Protein AF-A0A7U4DP20-F1 (afdb_monomer)

Radius of gyration: 26.47 Å; Cα contacts (8 Å, |Δi|>4): 121; chains: 1; bounding box: 99×43×47 Å

Secondary structure (DSSP, 8-state):
-----------------SPPPSSSS---------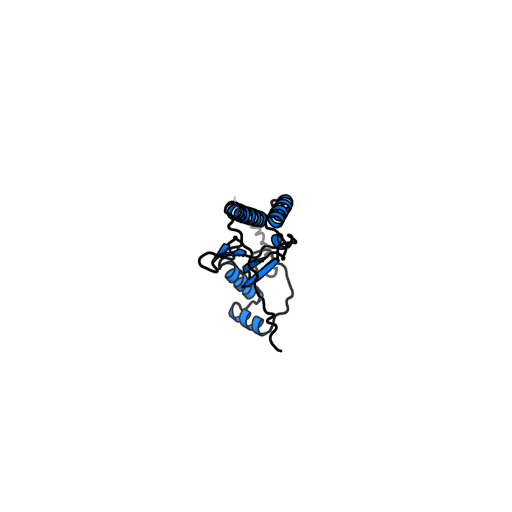-HHHHHHHHHH-SSHHHHHHHHHHHHHHTT---S-EEEE-SSS-EEEEE---TGGGGSTT-EEEEEETTEEEEE--TT--HHHHHHHHHHHHHH--GGGHHHHHHHHHHHHHHHHHHHTT----------------

Nearest PDB structures (foldseek):
  8r7e-assembly2_E  TM=2.900E-01  e=3.090E-02  Homo sapiens
  2o8c-assembly1_A  TM=2.582E-01  e=5.062E-02  Homo sapiens
  1nne-assembly1_A  TM=2.504E-01  e=1.634E-01  Thermus aquaticus
  6i5f-assembly1_A  TM=2.353E-01  e=3.029E-01  Escherichia coli
  8om5-assembly1_B  TM=2.594E-01  e=3.877E-01  Homo sapiens

Solvent-accessible surface area (backbone atoms only — not comparable to full-atom values): 11098 Å² total; per-residue (Å²): 132,90,83,89,86,81,86,83,85,81,79,74,78,79,73,82,88,60,82,77,70,94,56,98,60,96,82,81,93,80,90,82,89,72,60,68,72,55,57,55,54,27,46,76,72,24,85,50,56,68,60,15,49,50,52,53,47,48,53,54,51,68,60,66,60,50,56,54,80,41,71,47,73,77,51,100,89,43,61,45,52,32,29,25,83,58,74,71,57,68,71,35,90,65,45,43,77,46,75,80,46,95,66,34,23,39,71,42,61,56,89,91,65,53,71,64,61,53,50,50,48,49,52,62,47,60,75,68,56,58,84,90,45,54,69,62,52,50,47,52,54,48,51,49,52,50,52,51,58,30,53,80,65,72,64,71,81,87,78,90,80,91,82,79,88,82,75,75,87,127

Organism: Desulfobulbus propionicus (strain ATCC 33891 / DSM 2032 / VKM B-1956 / 1pr3) (NCBI:txid577650)

Structure (mmCIF, N/CA/C/O backbone):
data_AF-A0A7U4DP20-F1
#
_entry.id   AF-A0A7U4DP20-F1
#
loop_
_atom_site.group_PDB
_atom_site.id
_atom_site.type_symbol
_atom_site.label_atom_id
_atom_site.label_alt_id
_atom_site.label_comp_id
_atom_site.label_asym_id
_atom_site.label_entity_id
_atom_site.label_seq_id
_atom_site.pdbx_PDB_ins_code
_atom_site.Cartn_x
_atom_site.Cartn_y
_atom_site.Cartn_z
_atom_site.occupancy
_atom_site.B_iso_or_equiv
_atom_site.auth_seq_id
_atom_site.auth_comp_id
_atom_site.auth_asym_id
_atom_site.auth_atom_id
_atom_site.pdbx_PDB_model_num
ATOM 1 N N . MET A 1 1 ? 78.809 26.469 -20.400 1.00 37.56 1 MET A N 1
ATOM 2 C CA . MET A 1 1 ? 77.749 26.922 -21.328 1.00 37.56 1 MET A CA 1
ATOM 3 C C . MET A 1 1 ? 76.537 26.024 -21.130 1.00 37.56 1 MET A C 1
ATOM 5 O O . MET A 1 1 ? 76.709 24.814 -21.117 1.00 37.56 1 MET A O 1
ATOM 9 N N . LYS A 1 2 ? 75.366 26.627 -20.885 1.00 39.09 2 LYS A N 1
ATOM 10 C CA . LYS A 1 2 ? 74.040 25.985 -20.793 1.00 39.09 2 LYS A CA 1
ATOM 11 C C . LYS A 1 2 ? 73.764 25.102 -22.013 1.00 39.09 2 LYS A C 1
ATOM 13 O O . LYS A 1 2 ? 74.156 25.534 -23.090 1.00 39.09 2 LYS A O 1
ATOM 18 N N . ILE A 1 3 ? 73.003 24.011 -21.855 1.00 37.03 3 ILE A N 1
ATOM 19 C CA . ILE A 1 3 ? 71.594 23.959 -22.304 1.00 37.03 3 ILE A CA 1
ATOM 20 C C . ILE A 1 3 ? 70.810 22.924 -21.480 1.00 37.03 3 ILE A C 1
ATOM 22 O O . ILE A 1 3 ? 71.208 21.767 -21.373 1.00 37.03 3 ILE A O 1
ATOM 26 N N . ASP A 1 4 ? 69.687 23.374 -20.927 1.00 41.41 4 ASP A N 1
ATOM 27 C CA . ASP A 1 4 ? 68.615 22.585 -20.326 1.00 41.41 4 ASP A CA 1
ATOM 28 C C . ASP A 1 4 ? 67.896 21.694 -21.354 1.00 41.41 4 ASP A C 1
ATOM 30 O O . ASP A 1 4 ? 67.741 22.087 -22.514 1.00 41.41 4 ASP A O 1
ATOM 34 N N . LYS A 1 5 ? 67.302 20.577 -20.903 1.00 38.69 5 LYS A N 1
ATOM 35 C CA . LYS A 1 5 ? 65.950 20.205 -21.355 1.00 38.69 5 LYS A CA 1
ATOM 36 C C . LYS A 1 5 ? 65.213 19.311 -20.356 1.00 38.69 5 LYS A C 1
ATOM 38 O O . LYS A 1 5 ? 65.654 18.230 -19.981 1.00 38.69 5 LYS A O 1
ATOM 43 N N . ILE A 1 6 ? 64.070 19.846 -19.951 1.00 39.47 6 ILE A N 1
ATOM 44 C CA . ILE A 1 6 ? 63.080 19.364 -18.994 1.00 39.47 6 ILE A CA 1
ATOM 45 C C . ILE A 1 6 ? 62.150 18.323 -19.642 1.00 39.47 6 ILE A C 1
ATOM 47 O O . ILE A 1 6 ? 61.779 18.466 -20.802 1.00 39.47 6 ILE A O 1
ATOM 51 N N . SER A 1 7 ? 61.786 17.324 -18.828 1.00 40.31 7 SER A N 1
ATOM 52 C CA . SER A 1 7 ? 60.512 16.585 -18.704 1.00 40.31 7 SER A CA 1
ATOM 53 C C . SER A 1 7 ? 59.556 16.479 -19.901 1.00 40.31 7 SER A C 1
ATOM 55 O O . SER A 1 7 ? 59.062 17.482 -20.401 1.00 40.31 7 SER A O 1
ATOM 57 N N . MET A 1 8 ? 59.134 15.242 -20.190 1.00 31.58 8 MET A N 1
ATOM 58 C CA . MET A 1 8 ? 57.724 14.887 -20.418 1.00 31.58 8 MET A CA 1
ATOM 59 C C . MET A 1 8 ? 57.574 13.357 -20.352 1.00 31.58 8 MET A C 1
ATOM 61 O O . MET A 1 8 ? 57.773 12.661 -21.343 1.00 31.58 8 MET A O 1
ATOM 65 N N . SER A 1 9 ? 57.209 12.811 -19.189 1.00 34.28 9 SER A N 1
ATOM 66 C CA . SER A 1 9 ? 56.557 11.498 -19.120 1.00 34.28 9 SER A CA 1
ATOM 67 C C . SER A 1 9 ? 55.053 11.728 -19.006 1.00 34.28 9 SER A C 1
ATOM 69 O O . SER A 1 9 ? 54.481 11.935 -17.936 1.00 34.28 9 SER A O 1
ATOM 71 N N . THR A 1 10 ? 54.396 11.757 -20.160 1.00 37.47 10 THR A N 1
ATOM 72 C CA . THR A 1 10 ? 52.942 11.768 -20.269 1.00 37.47 10 THR A CA 1
ATOM 73 C C . THR A 1 10 ? 52.401 10.437 -19.749 1.00 37.47 10 THR A C 1
ATOM 75 O O . THR A 1 10 ? 52.394 9.420 -20.437 1.00 37.47 10 THR A O 1
ATOM 78 N N . SER A 1 11 ? 51.953 10.433 -18.493 1.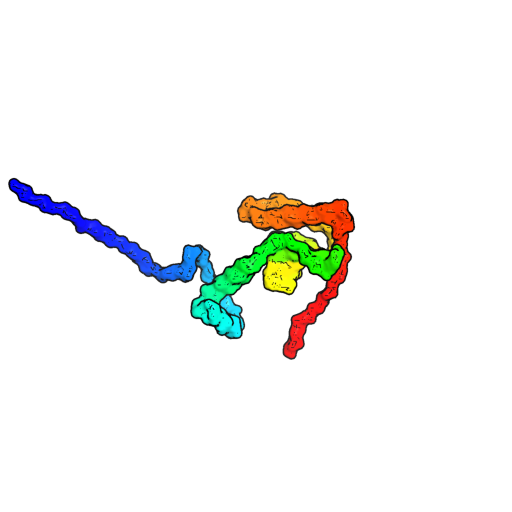00 40.25 11 SER A N 1
ATOM 79 C CA . SER A 1 11 ? 51.174 9.330 -17.932 1.00 40.25 11 SER A CA 1
ATOM 80 C C . SER A 1 11 ? 49.841 9.252 -18.677 1.00 40.25 11 SER A C 1
ATOM 82 O O . SER A 1 11 ? 48.921 10.041 -18.447 1.00 40.25 11 SER A O 1
ATOM 84 N N . ALA A 1 12 ? 49.761 8.332 -19.637 1.00 44.44 12 ALA A N 1
ATOM 85 C CA . ALA A 1 12 ? 48.537 8.021 -20.351 1.00 44.44 12 ALA A CA 1
ATOM 86 C C . ALA A 1 12 ? 47.491 7.498 -19.352 1.00 44.44 12 ALA A C 1
ATOM 88 O O . ALA A 1 12 ? 47.614 6.396 -18.811 1.00 44.44 12 ALA A O 1
ATOM 89 N N . LYS A 1 13 ? 46.449 8.302 -19.103 1.00 48.97 13 LYS A N 1
ATOM 90 C CA . LYS A 1 13 ? 45.231 7.880 -18.401 1.00 48.97 13 LYS A CA 1
ATOM 91 C C . LYS A 1 13 ? 44.673 6.641 -19.103 1.00 48.97 13 LYS A C 1
ATOM 93 O O . LYS A 1 13 ? 44.172 6.736 -20.220 1.00 48.97 13 LYS A O 1
ATOM 98 N N . ARG A 1 14 ? 44.739 5.489 -18.434 1.00 45.50 14 ARG A N 1
ATOM 99 C CA . ARG A 1 14 ? 44.020 4.276 -18.838 1.00 45.50 14 ARG A CA 1
ATOM 100 C C . ARG A 1 14 ? 42.527 4.600 -18.827 1.00 45.50 14 ARG A C 1
ATOM 102 O O . ARG A 1 14 ? 41.952 4.843 -17.770 1.00 45.50 14 ARG A O 1
ATOM 109 N N . SER A 1 15 ? 41.915 4.668 -20.001 1.00 51.66 15 SER A N 1
ATOM 110 C CA . SER A 1 15 ? 40.467 4.734 -20.130 1.00 51.66 15 SER A CA 1
ATOM 111 C C . SER A 1 15 ? 39.887 3.383 -19.707 1.00 51.66 15 SER A C 1
ATOM 113 O O . SER A 1 15 ? 40.287 2.333 -20.205 1.00 51.66 15 SER A O 1
ATOM 115 N N . ASN A 1 16 ? 38.957 3.408 -18.753 1.00 49.84 16 ASN A N 1
ATOM 116 C CA . ASN A 1 16 ? 38.157 2.251 -18.367 1.00 49.84 16 ASN A CA 1
ATOM 117 C C . ASN A 1 16 ? 37.351 1.771 -19.587 1.00 49.84 16 ASN A C 1
ATOM 119 O O . ASN A 1 16 ? 36.278 2.296 -19.879 1.00 49.84 16 ASN A O 1
ATOM 123 N N . LEU A 1 17 ? 37.881 0.782 -20.309 1.00 53.12 17 LEU A N 1
ATOM 124 C CA . LEU A 1 17 ? 37.256 0.097 -21.446 1.00 53.12 17 LEU A CA 1
ATOM 125 C C . LEU A 1 17 ? 36.217 -0.934 -20.970 1.00 53.12 17 LEU A C 1
ATOM 127 O O . LEU A 1 17 ? 36.239 -2.099 -21.352 1.00 53.12 17 LEU A O 1
ATOM 131 N N . GLY A 1 18 ? 35.307 -0.506 -20.098 1.00 73.62 18 GLY A N 1
ATOM 132 C CA . GLY A 1 18 ? 34.086 -1.246 -19.794 1.00 73.62 18 GLY A CA 1
ATOM 133 C C . GLY A 1 18 ? 32.961 -0.817 -20.733 1.00 73.62 18 GLY A C 1
ATOM 134 O O . GLY A 1 18 ? 32.942 0.319 -21.216 1.00 73.62 18 GLY A O 1
ATOM 135 N N . ARG A 1 19 ? 31.984 -1.701 -20.974 1.00 69.56 19 ARG A N 1
ATOM 136 C CA . ARG A 1 19 ? 30.706 -1.303 -21.583 1.00 69.56 19 ARG A CA 1
ATOM 137 C C . ARG A 1 19 ? 30.159 -0.129 -20.776 1.00 69.56 19 ARG A C 1
ATOM 139 O O . ARG A 1 19 ? 29.965 -0.266 -19.569 1.00 69.56 19 ARG A O 1
ATOM 146 N N . LYS A 1 20 ? 29.921 1.013 -21.432 1.00 75.94 20 LYS A N 1
ATOM 147 C CA . LYS A 1 2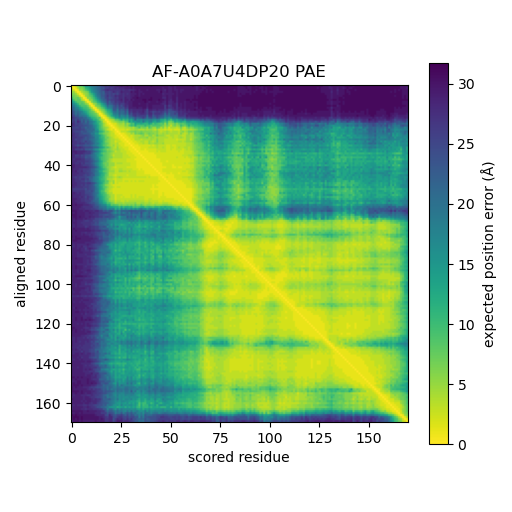0 ? 29.316 2.165 -20.758 1.00 75.94 20 LYS A CA 1
ATOM 148 C C . LYS A 1 20 ? 28.029 1.705 -20.064 1.00 75.94 20 LYS A C 1
ATOM 150 O O . LYS A 1 20 ? 27.230 1.012 -20.706 1.00 75.94 20 LYS A O 1
ATOM 155 N N . PRO A 1 21 ? 27.846 2.043 -18.779 1.00 78.62 21 PRO A N 1
ATOM 156 C CA . PRO A 1 21 ? 26.649 1.657 -18.058 1.00 78.62 21 PRO A CA 1
ATOM 157 C C . PRO A 1 21 ? 25.433 2.256 -18.762 1.00 78.62 21 PRO A C 1
ATOM 159 O O . PRO A 1 21 ? 25.475 3.354 -19.320 1.00 78.62 21 PRO A O 1
ATOM 162 N N . LYS A 1 22 ? 24.360 1.471 -18.803 1.00 81.56 22 LYS A N 1
ATOM 163 C CA . LYS A 1 22 ? 23.136 1.812 -19.529 1.00 81.56 22 LYS A CA 1
ATOM 164 C C . LYS A 1 22 ? 22.390 2.992 -18.899 1.00 81.56 22 LYS A C 1
ATOM 166 O O . LYS A 1 22 ? 21.766 3.771 -19.621 1.00 81.56 22 LYS A O 1
ATOM 171 N N . PHE A 1 23 ? 22.499 3.101 -17.578 1.00 87.81 23 PHE A N 1
ATOM 172 C CA . PHE A 1 23 ? 21.939 4.145 -16.729 1.00 87.81 23 PHE A CA 1
ATOM 173 C C . PHE A 1 23 ? 23.072 4.831 -15.957 1.00 87.81 23 PHE A C 1
ATOM 175 O O . PHE A 1 23 ? 24.155 4.263 -15.813 1.00 87.81 23 PHE A O 1
ATOM 182 N N . GLN A 1 24 ? 22.843 6.064 -15.503 1.00 85.50 24 GLN A N 1
ATOM 183 C CA . GLN A 1 24 ? 23.846 6.850 -14.767 1.00 85.50 24 GLN A CA 1
ATOM 184 C C . GLN A 1 24 ? 23.880 6.522 -13.264 1.00 85.50 24 GLN A C 1
ATOM 186 O O . GLN A 1 24 ? 24.753 7.003 -12.549 1.00 85.50 24 GLN A O 1
ATOM 191 N N . GLU A 1 25 ? 22.955 5.682 -12.807 1.00 86.94 25 GLU A N 1
ATOM 192 C CA . GLU A 1 25 ? 22.772 5.261 -11.422 1.00 86.94 25 GLU A CA 1
ATOM 193 C C . GLU A 1 25 ? 22.992 3.743 -11.257 1.00 86.94 25 GLU A C 1
ATOM 195 O O . GLU A 1 25 ? 23.001 3.001 -12.255 1.00 86.94 25 GLU A O 1
ATOM 200 N N . PRO A 1 26 ? 23.185 3.250 -10.017 1.00 88.44 26 PRO A N 1
ATOM 201 C CA . PRO A 1 26 ? 23.237 1.819 -9.740 1.00 88.44 26 PRO A CA 1
ATOM 202 C C . PRO A 1 26 ? 21.994 1.106 -10.285 1.00 88.44 26 PRO A C 1
ATOM 204 O O . PRO A 1 26 ? 20.868 1.517 -10.033 1.00 88.44 26 PRO A O 1
ATOM 207 N N . SER A 1 27 ? 22.194 0.026 -11.037 1.00 88.25 27 SER A N 1
ATOM 208 C CA . SER A 1 27 ? 21.103 -0.727 -11.661 1.00 88.25 27 SER A CA 1
ATOM 209 C C . SER A 1 27 ? 21.375 -2.228 -11.617 1.00 88.25 27 SER A C 1
ATOM 211 O O . SER A 1 27 ? 22.522 -2.668 -11.704 1.00 88.25 27 SER A O 1
ATOM 213 N N . SER A 1 28 ? 20.303 -3.010 -11.494 1.00 89.25 28 SER A N 1
ATOM 214 C CA . SER A 1 28 ? 20.339 -4.474 -11.414 1.00 89.25 28 SER A CA 1
ATOM 215 C C . SER A 1 28 ? 19.689 -5.089 -12.651 1.00 89.25 28 SER A C 1
ATOM 217 O O . SER A 1 28 ? 18.660 -4.608 -13.126 1.00 89.25 28 SER A O 1
ATOM 219 N N . SER A 1 29 ? 20.269 -6.165 -13.189 1.00 89.25 29 SER A N 1
ATOM 220 C CA . SER A 1 29 ? 19.684 -6.881 -14.327 1.00 89.25 29 SER A CA 1
ATOM 221 C C . SER A 1 29 ? 18.551 -7.798 -13.876 1.00 89.25 29 SER A C 1
ATOM 223 O O . SER A 1 29 ? 18.756 -8.647 -13.010 1.00 89.25 29 SER A O 1
ATOM 225 N N . ILE A 1 30 ? 17.394 -7.679 -14.523 1.00 89.81 30 ILE A N 1
ATOM 226 C CA . ILE A 1 30 ? 16.241 -8.564 -14.340 1.00 89.81 30 ILE A CA 1
ATOM 227 C C . ILE A 1 30 ? 15.827 -9.166 -15.687 1.00 89.81 30 ILE A C 1
ATOM 229 O O . ILE A 1 30 ? 15.995 -8.531 -16.729 1.00 89.81 30 ILE A O 1
ATOM 233 N N . THR A 1 31 ? 15.273 -10.378 -15.665 1.00 92.81 31 THR A N 1
ATOM 234 C CA . THR A 1 31 ? 14.650 -11.002 -16.842 1.00 92.81 31 THR A CA 1
ATOM 235 C C . THR A 1 31 ? 13.140 -10.934 -16.675 1.00 92.81 31 THR A C 1
ATOM 237 O O . THR A 1 31 ? 12.619 -11.371 -15.653 1.00 92.81 31 THR A O 1
ATOM 240 N N . ILE A 1 32 ? 12.442 -10.383 -17.668 1.00 91.81 32 ILE A N 1
ATOM 241 C CA . ILE A 1 32 ? 10.983 -10.243 -17.667 1.00 91.81 32 ILE A CA 1
ATOM 242 C C . ILE A 1 32 ? 10.411 -10.797 -18.969 1.00 91.81 32 ILE A C 1
ATOM 244 O O . ILE A 1 32 ? 11.007 -10.632 -20.033 1.00 91.81 32 ILE A O 1
ATOM 248 N N . THR A 1 33 ? 9.244 -11.432 -18.879 1.00 94.31 33 THR A N 1
ATOM 249 C CA . THR A 1 33 ? 8.459 -11.848 -20.046 1.00 94.31 33 THR A CA 1
ATOM 250 C C . THR A 1 33 ? 7.297 -10.879 -20.188 1.00 94.31 33 THR A C 1
ATOM 252 O O . THR A 1 33 ? 6.528 -10.703 -19.246 1.00 94.31 33 THR A O 1
ATOM 255 N N . LEU A 1 34 ? 7.193 -10.221 -21.341 1.00 94.44 34 LEU A N 1
ATOM 256 C CA . LEU A 1 34 ? 6.137 -9.256 -21.637 1.00 94.44 34 LEU A CA 1
ATOM 257 C C . LEU A 1 34 ? 5.373 -9.703 -22.887 1.00 94.44 34 LEU A C 1
ATOM 259 O O . LEU A 1 34 ? 6.001 -10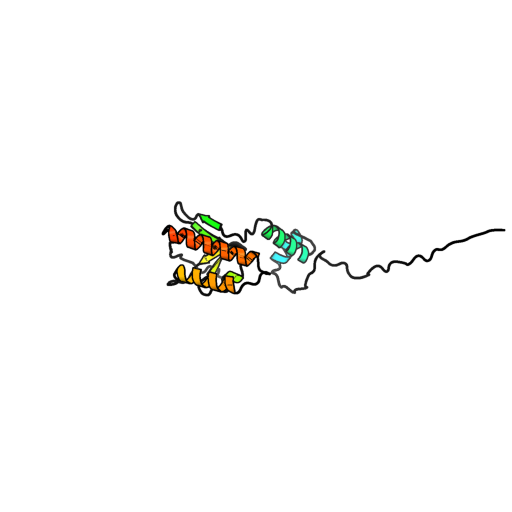.251 -23.793 1.00 94.44 34 LEU A O 1
ATOM 263 N N . PRO A 1 35 ? 4.059 -9.436 -22.979 1.00 96.69 35 PRO A N 1
ATOM 264 C CA . PRO A 1 35 ? 3.309 -9.657 -24.210 1.00 96.69 35 PRO A CA 1
ATOM 265 C C . PRO A 1 35 ? 3.911 -8.876 -25.384 1.00 96.69 35 PRO A C 1
ATOM 267 O O . PRO A 1 35 ? 4.326 -7.727 -25.209 1.00 96.69 35 PRO A O 1
ATOM 270 N N . ASP A 1 36 ? 3.871 -9.442 -26.593 1.00 95.50 36 ASP A N 1
ATOM 271 C CA . ASP A 1 36 ? 4.440 -8.807 -27.793 1.00 95.50 36 ASP A CA 1
ATOM 272 C C . ASP A 1 36 ? 3.872 -7.407 -28.046 1.00 95.50 36 ASP A C 1
ATOM 274 O O . ASP A 1 36 ? 4.616 -6.486 -28.386 1.00 95.50 36 ASP A O 1
ATOM 278 N N . ARG A 1 37 ? 2.575 -7.205 -27.769 1.00 96.94 37 ARG A N 1
ATOM 279 C CA . ARG A 1 37 ? 1.931 -5.882 -27.837 1.00 96.94 37 ARG A CA 1
ATOM 280 C C . ARG A 1 37 ? 2.644 -4.833 -26.973 1.00 96.94 37 ARG A C 1
ATOM 282 O O . ARG A 1 37 ? 2.808 -3.696 -27.400 1.00 96.94 37 ARG A O 1
ATOM 289 N N . ILE A 1 38 ? 3.107 -5.214 -25.780 1.00 95.81 38 ILE A N 1
ATOM 290 C CA . ILE A 1 38 ? 3.805 -4.312 -24.854 1.00 95.81 38 ILE A CA 1
ATOM 291 C C . ILE A 1 38 ? 5.225 -4.051 -25.355 1.00 95.81 38 ILE A C 1
ATOM 293 O O . ILE A 1 38 ? 5.695 -2.920 -25.298 1.00 95.81 38 ILE A O 1
ATOM 297 N N . LEU A 1 39 ? 5.903 -5.065 -25.905 1.00 94.44 39 LEU A N 1
ATOM 298 C CA . LEU A 1 39 ? 7.223 -4.886 -26.519 1.00 94.44 39 LEU A CA 1
ATOM 299 C C . LEU A 1 39 ? 7.172 -3.908 -27.702 1.00 94.44 39 LEU A C 1
ATOM 301 O O . LEU A 1 39 ? 8.074 -3.084 -27.852 1.00 94.44 39 LEU A O 1
ATOM 305 N N . GLN A 1 40 ? 6.112 -3.968 -28.512 1.00 94.44 40 GLN A N 1
ATOM 306 C CA . GLN A 1 40 ? 5.879 -3.023 -29.604 1.00 94.44 40 GLN A CA 1
ATOM 307 C C . GLN A 1 40 ? 5.630 -1.602 -29.084 1.00 94.44 40 GLN A C 1
ATOM 309 O O . GLN A 1 40 ? 6.257 -0.663 -29.569 1.00 94.44 40 GLN A O 1
ATOM 314 N N . GLN A 1 41 ? 4.783 -1.444 -28.063 1.00 94.44 41 GLN A N 1
ATOM 315 C CA . GLN A 1 41 ? 4.524 -0.141 -27.441 1.00 94.44 41 GLN A CA 1
ATOM 316 C C . GLN A 1 41 ? 5.789 0.467 -26.821 1.00 94.44 41 GLN A C 1
ATOM 318 O O . GLN A 1 41 ? 6.068 1.645 -27.025 1.00 94.44 41 GLN A O 1
ATOM 323 N N . LEU A 1 42 ? 6.606 -0.332 -26.125 1.00 95.25 42 LEU A N 1
ATOM 324 C CA . LEU A 1 42 ? 7.866 0.138 -25.542 1.00 95.25 42 LEU A CA 1
ATOM 325 C C . LEU A 1 42 ? 8.847 0.634 -26.608 1.00 95.25 42 LEU A C 1
ATOM 327 O O . LEU A 1 42 ? 9.485 1.660 -26.392 1.00 95.25 42 LEU A O 1
ATOM 331 N N . ASN A 1 43 ? 8.917 -0.033 -27.766 1.00 93.19 43 ASN A N 1
ATOM 332 C CA . ASN A 1 43 ? 9.750 0.412 -28.886 1.00 93.19 43 ASN A CA 1
ATOM 333 C C . ASN A 1 43 ? 9.322 1.783 -29.445 1.00 93.19 43 ASN A C 1
ATOM 335 O O . ASN A 1 43 ? 10.161 2.493 -29.996 1.00 93.19 43 ASN A O 1
ATOM 339 N N . MET A 1 44 ? 8.043 2.166 -29.312 1.00 93.25 44 MET A N 1
ATOM 340 C CA . MET A 1 44 ? 7.569 3.508 -29.686 1.00 93.25 44 MET A CA 1
ATOM 341 C C . MET A 1 44 ? 8.021 4.583 -28.686 1.00 93.25 44 MET A C 1
ATOM 343 O O . MET A 1 44 ? 8.164 5.743 -29.064 1.00 93.25 44 MET A O 1
ATOM 347 N N . VAL A 1 45 ? 8.254 4.209 -27.422 1.00 93.00 45 VAL A N 1
ATOM 348 C CA . VAL A 1 45 ? 8.727 5.114 -26.358 1.00 93.00 45 VAL A CA 1
ATOM 349 C C . VAL A 1 45 ? 10.248 5.288 -26.410 1.00 93.00 45 VAL A C 1
ATOM 351 O O . VAL A 1 45 ? 10.765 6.401 -26.270 1.00 93.00 45 VAL A O 1
ATOM 354 N N . ASP A 1 46 ? 10.984 4.189 -26.585 1.00 93.94 46 ASP A N 1
ATOM 355 C CA . ASP A 1 46 ? 12.436 4.174 -26.760 1.00 93.94 46 ASP A CA 1
ATOM 356 C C . ASP A 1 46 ? 12.876 2.885 -27.471 1.00 9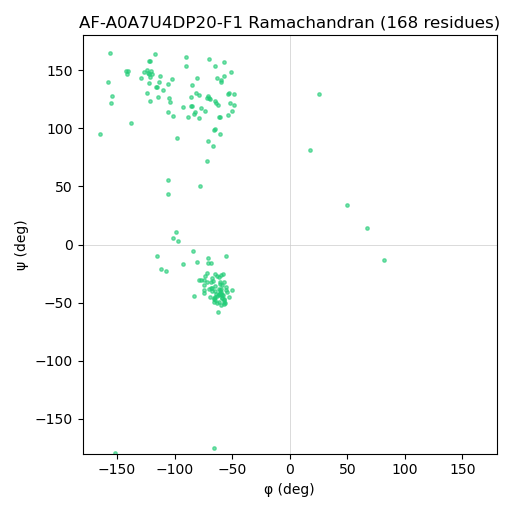3.94 46 ASP A C 1
ATOM 358 O O . ASP A 1 46 ? 12.395 1.797 -27.157 1.00 93.94 46 ASP A O 1
ATOM 362 N N . ALA A 1 47 ? 13.837 2.989 -28.392 1.00 91.44 47 ALA A N 1
ATOM 363 C CA . ALA A 1 47 ? 14.394 1.824 -29.082 1.00 91.44 47 ALA A CA 1
ATOM 364 C C . ALA A 1 47 ? 15.078 0.837 -28.115 1.00 91.44 47 ALA A C 1
ATOM 366 O O . ALA A 1 47 ? 15.131 -0.367 -28.372 1.00 91.44 47 ALA A O 1
ATOM 367 N N . ASP A 1 48 ? 15.600 1.329 -26.988 1.00 91.88 48 ASP A N 1
ATOM 368 C CA . ASP A 1 48 ? 16.024 0.492 -25.880 1.00 91.88 48 ASP A CA 1
ATOM 369 C C . ASP A 1 48 ? 14.844 0.237 -24.929 1.00 91.88 48 ASP A C 1
ATOM 371 O O . ASP A 1 48 ? 14.446 1.096 -24.142 1.00 91.88 48 ASP A O 1
ATOM 375 N N . ARG A 1 49 ? 14.352 -1.008 -24.922 1.00 90.69 49 ARG A N 1
ATOM 376 C CA . ARG A 1 49 ? 13.215 -1.448 -24.094 1.00 90.69 49 ARG A CA 1
ATOM 377 C C . ARG A 1 49 ? 13.331 -1.078 -22.617 1.00 90.69 49 ARG A C 1
ATOM 379 O O . ARG A 1 49 ? 12.330 -0.713 -22.015 1.00 90.69 49 ARG A O 1
ATOM 386 N N . ALA A 1 50 ? 14.519 -1.168 -22.014 1.00 91.19 50 ALA A N 1
ATOM 387 C CA . ALA A 1 50 ? 14.638 -0.853 -20.590 1.00 91.19 50 ALA A CA 1
ATOM 388 C C . ALA A 1 50 ? 14.634 0.660 -20.344 1.00 91.19 50 ALA A C 1
ATOM 390 O O . ALA A 1 50 ? 14.115 1.091 -19.323 1.00 91.19 50 ALA A O 1
ATOM 391 N N . LYS A 1 51 ? 15.137 1.474 -21.284 1.00 91.75 51 LYS A N 1
ATOM 392 C CA . LYS A 1 51 ? 14.929 2.929 -21.230 1.00 91.75 51 LYS A CA 1
ATOM 393 C C . LYS A 1 51 ? 13.464 3.291 -21.460 1.00 91.75 51 LYS A C 1
ATOM 395 O O . LYS A 1 51 ? 12.963 4.183 -20.789 1.00 91.75 51 LYS A O 1
ATOM 400 N N . GLY A 1 52 ? 12.775 2.576 -22.350 1.00 92.81 52 GLY A N 1
ATOM 401 C CA . GLY A 1 52 ? 11.334 2.711 -22.559 1.00 92.81 52 GLY A CA 1
ATOM 402 C C . GLY A 1 52 ? 10.549 2.438 -21.276 1.00 92.81 52 GLY A C 1
ATOM 403 O O . GLY A 1 52 ? 9.709 3.248 -20.897 1.00 92.81 52 GLY A O 1
ATOM 404 N N . ILE A 1 53 ? 10.884 1.356 -20.561 1.00 92.94 53 ILE A N 1
ATOM 405 C CA . ILE A 1 53 ? 10.300 1.036 -19.249 1.00 92.94 53 ILE A CA 1
ATOM 406 C C . ILE A 1 53 ? 10.576 2.159 -18.250 1.00 92.94 53 ILE A C 1
ATOM 408 O O . ILE A 1 53 ? 9.628 2.657 -17.654 1.00 92.94 53 ILE A O 1
ATOM 412 N N . VAL A 1 54 ? 11.836 2.587 -18.097 1.00 91.38 54 VAL A N 1
ATOM 413 C CA . VAL A 1 54 ? 12.199 3.670 -17.166 1.00 91.38 54 VAL A CA 1
ATOM 414 C C . VAL A 1 54 ? 11.418 4.942 -17.483 1.00 91.38 54 VAL A C 1
ATOM 416 O O . VAL A 1 54 ? 10.774 5.471 -16.592 1.00 91.38 54 VAL A O 1
ATOM 419 N N . LYS A 1 55 ? 11.344 5.365 -18.750 1.00 88.88 55 LYS A N 1
ATOM 420 C CA . LYS A 1 55 ? 10.550 6.532 -19.164 1.00 88.88 55 LYS A CA 1
ATOM 421 C C . LYS A 1 55 ? 9.060 6.378 -18.871 1.00 88.88 55 LYS A C 1
ATOM 423 O O . LYS A 1 55 ? 8.422 7.346 -18.471 1.00 88.88 55 LYS A O 1
ATOM 428 N N . CYS A 1 56 ? 8.475 5.203 -19.104 1.00 89.00 56 CYS A N 1
ATOM 429 C CA . CYS A 1 56 ? 7.062 4.962 -18.796 1.00 89.00 56 CYS A CA 1
ATOM 430 C C . CYS A 1 56 ? 6.814 5.043 -17.291 1.00 89.00 56 CYS A C 1
ATOM 432 O O . CYS A 1 56 ? 5.860 5.688 -16.861 1.00 89.00 56 CYS A O 1
ATOM 434 N N . VAL A 1 57 ? 7.687 4.414 -16.501 1.00 86.50 57 VAL A N 1
ATOM 435 C CA . VAL A 1 57 ? 7.630 4.443 -15.041 1.00 86.50 57 VAL A CA 1
ATOM 436 C C . VAL A 1 57 ? 7.799 5.876 -14.565 1.00 86.50 57 VAL A C 1
ATOM 438 O O . VAL A 1 57 ? 6.870 6.398 -13.974 1.00 86.50 57 VAL A O 1
ATOM 441 N N . GLU A 1 58 ? 8.894 6.555 -14.899 1.00 84.25 58 GLU A N 1
ATOM 442 C CA . GLU A 1 58 ? 9.142 7.948 -14.528 1.00 84.25 58 GLU A CA 1
ATOM 443 C C . GLU A 1 58 ? 7.985 8.860 -14.922 1.00 84.25 58 GLU A C 1
ATOM 445 O O . GLU A 1 58 ? 7.543 9.614 -14.074 1.00 84.25 58 GLU A O 1
ATOM 450 N N . ASN A 1 59 ? 7.417 8.770 -16.129 1.00 79.44 59 ASN A N 1
ATOM 451 C CA . ASN A 1 59 ? 6.245 9.579 -16.494 1.00 79.44 59 ASN A CA 1
ATOM 452 C C . ASN A 1 59 ? 5.000 9.242 -15.660 1.00 79.44 59 ASN A C 1
ATOM 454 O O . ASN A 1 59 ? 4.229 10.136 -15.317 1.00 79.44 59 ASN A O 1
ATOM 458 N N . THR A 1 60 ? 4.805 7.972 -15.307 1.00 74.50 60 THR A N 1
ATOM 459 C CA . THR A 1 60 ? 3.705 7.549 -14.428 1.00 74.50 60 THR A CA 1
ATOM 460 C C . THR A 1 60 ? 3.931 8.021 -12.989 1.00 74.50 60 THR A C 1
ATOM 462 O O . THR A 1 60 ? 2.985 8.445 -12.341 1.00 74.50 60 THR A O 1
ATOM 465 N N . LEU A 1 61 ? 5.176 7.987 -12.497 1.00 68.88 61 LEU A N 1
ATOM 466 C CA . LEU A 1 61 ? 5.546 8.461 -11.161 1.00 68.88 61 LEU A CA 1
ATOM 467 C C . LEU A 1 61 ? 5.570 10.008 -11.081 1.00 68.88 61 LEU A C 1
ATOM 469 O O . LEU A 1 61 ? 5.225 10.564 -10.040 1.00 68.88 61 LEU A O 1
ATOM 473 N N . SER A 1 62 ? 5.974 10.692 -12.161 1.00 61.59 62 SER A N 1
ATOM 474 C CA . SER A 1 62 ? 6.102 12.161 -12.265 1.00 61.59 62 SER A CA 1
ATOM 475 C C . SER A 1 62 ? 4.751 12.851 -12.369 1.00 61.59 62 SER A C 1
ATOM 477 O O . SER A 1 62 ? 4.599 13.970 -11.884 1.00 61.59 62 SER A O 1
ATOM 479 N N . ASN A 1 63 ? 3.760 12.176 -12.959 1.00 56.09 63 ASN A N 1
ATOM 480 C CA . ASN A 1 63 ? 2.355 12.531 -12.802 1.00 56.09 63 ASN A CA 1
ATOM 481 C C . ASN A 1 63 ? 1.923 12.155 -11.383 1.00 56.09 63 ASN A C 1
ATOM 483 O O . ASN A 1 63 ? 1.244 11.154 -11.196 1.00 56.09 63 ASN A O 1
ATOM 487 N N . GLU A 1 64 ? 2.416 12.926 -10.410 1.00 54.97 64 GLU A 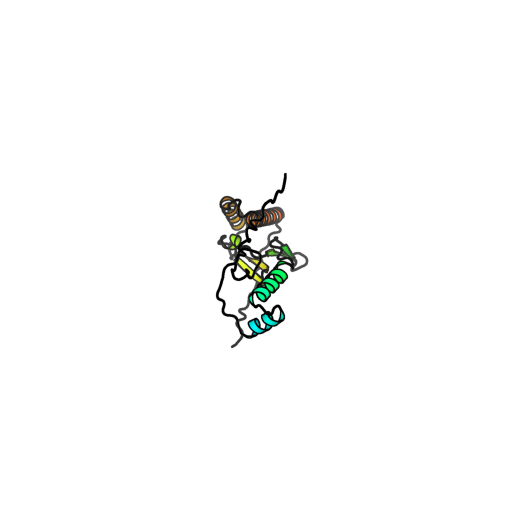N 1
ATOM 488 C CA . GLU A 1 64 ? 2.170 12.832 -8.973 1.00 54.97 64 GLU A CA 1
ATOM 489 C C . GLU A 1 64 ? 1.596 11.481 -8.540 1.00 54.97 64 GLU A C 1
ATOM 491 O O . GLU A 1 64 ? 0.398 11.364 -8.255 1.00 54.97 64 GLU A O 1
ATOM 496 N N . ILE A 1 65 ? 2.454 10.468 -8.382 1.00 52.97 65 ILE A N 1
ATOM 497 C CA . ILE A 1 65 ? 2.148 9.490 -7.338 1.00 52.97 65 ILE A CA 1
ATOM 498 C C . ILE A 1 65 ? 2.280 10.249 -6.045 1.00 52.97 65 ILE A C 1
ATOM 500 O O . ILE A 1 65 ? 3.319 10.289 -5.386 1.00 52.97 65 ILE A O 1
ATOM 504 N N . ASP A 1 66 ? 1.185 10.900 -5.705 1.00 57.47 66 ASP A N 1
ATOM 505 C CA . ASP A 1 66 ? 1.007 11.452 -4.406 1.00 57.47 66 ASP A CA 1
ATOM 506 C C . ASP A 1 66 ? 0.823 10.224 -3.519 1.00 57.47 66 ASP A C 1
ATOM 508 O O . ASP A 1 66 ? -0.277 9.724 -3.294 1.00 57.47 66 ASP A O 1
ATOM 512 N N . LYS A 1 67 ? 1.951 9.704 -3.019 1.00 60.38 67 LYS A N 1
ATOM 513 C CA . LYS A 1 67 ? 1.978 8.743 -1.909 1.00 60.38 67 LYS A CA 1
ATOM 514 C C . LYS A 1 67 ? 1.250 9.309 -0.684 1.00 60.38 67 LYS A C 1
ATOM 516 O O . LYS A 1 67 ? 1.012 8.594 0.287 1.00 60.38 67 LYS A O 1
ATOM 521 N N . LYS A 1 68 ? 0.894 10.596 -0.722 1.00 70.06 68 LYS A N 1
ATOM 522 C CA . LYS A 1 68 ? 0.063 11.264 0.257 1.00 70.06 68 LYS A CA 1
ATOM 523 C C . LYS A 1 68 ? -1.332 10.673 0.294 1.00 70.06 68 LYS A C 1
ATOM 525 O O . LYS A 1 68 ? -1.969 10.326 -0.697 1.00 70.06 68 LYS A O 1
ATOM 530 N N . LEU A 1 69 ? -1.815 10.648 1.517 1.00 78.75 69 LEU A N 1
ATOM 531 C CA . LEU A 1 69 ? -3.183 10.349 1.837 1.00 78.75 69 LEU A CA 1
ATOM 532 C C . LEU A 1 69 ? -4.106 11.421 1.243 1.00 78.75 69 LEU A C 1
ATOM 534 O O . LEU A 1 69 ? -3.975 12.603 1.568 1.00 78.75 69 LEU A O 1
ATOM 538 N N . LYS A 1 70 ? -5.052 11.005 0.403 1.00 85.12 70 LYS A N 1
ATOM 539 C CA . LYS A 1 70 ? -6.068 11.871 -0.204 1.00 85.12 70 LYS A CA 1
ATOM 540 C C . LYS A 1 70 ? -7.461 11.389 0.174 1.00 85.12 70 LYS A C 1
ATOM 542 O O . LYS A 1 70 ? -7.687 10.198 0.367 1.00 85.12 70 LYS A O 1
ATOM 547 N N . ILE A 1 71 ? -8.400 12.324 0.265 1.00 84.88 71 ILE A N 1
ATOM 548 C CA . ILE A 1 71 ? -9.826 12.003 0.334 1.00 84.88 71 ILE A CA 1
ATOM 549 C C . ILE A 1 71 ? -10.399 12.249 -1.056 1.00 84.88 71 ILE A C 1
ATOM 551 O O . ILE A 1 71 ? -10.493 13.395 -1.495 1.00 84.88 71 ILE A O 1
ATOM 555 N N . LEU A 1 72 ? -10.778 11.175 -1.740 1.00 86.00 72 LEU A N 1
ATOM 556 C CA . LEU A 1 72 ? -11.515 11.255 -2.990 1.00 86.00 72 LEU A CA 1
ATOM 557 C C . LEU A 1 72 ? -12.996 11.442 -2.665 1.00 86.00 72 LEU A C 1
ATOM 559 O O . LEU A 1 72 ? -13.621 10.560 -2.080 1.00 86.00 72 LEU A O 1
ATOM 563 N N . LYS A 1 73 ? -13.560 12.597 -3.019 1.00 87.44 73 LYS A N 1
ATOM 564 C CA . LYS A 1 73 ? -14.987 12.871 -2.827 1.00 87.44 73 LYS A CA 1
ATOM 565 C C . LYS A 1 73 ? -15.810 11.929 -3.712 1.00 87.44 73 LYS A C 1
ATOM 567 O O . LYS A 1 73 ? -15.610 11.915 -4.922 1.00 87.44 73 LYS A O 1
ATOM 572 N N . ILE A 1 74 ? -16.720 11.165 -3.109 1.00 87.00 74 ILE A N 1
ATOM 573 C CA . ILE A 1 74 ? -17.620 10.239 -3.823 1.00 87.00 74 ILE A CA 1
ATOM 574 C C . ILE A 1 74 ? -19.065 10.748 -3.864 1.00 87.00 74 ILE A C 1
ATOM 576 O O . ILE A 1 74 ? -19.824 10.377 -4.752 1.00 87.00 74 ILE A O 1
ATOM 580 N N . SER A 1 75 ? -19.442 11.626 -2.932 1.00 85.31 75 SER A N 1
ATOM 581 C CA . SER A 1 75 ? -20.737 12.309 -2.897 1.00 85.31 75 SER A CA 1
ATOM 582 C C . SER A 1 75 ? -20.592 13.666 -2.205 1.00 85.31 75 SER A C 1
ATOM 584 O O . SER A 1 75 ? -19.497 14.046 -1.794 1.00 85.31 75 SER A O 1
ATOM 586 N N . GLU A 1 76 ? -21.670 14.441 -2.065 1.00 84.31 76 GLU A N 1
ATOM 587 C CA . GLU A 1 76 ? -21.612 15.745 -1.387 1.00 84.31 76 GLU A CA 1
ATOM 588 C C . GLU A 1 76 ? -21.095 15.665 0.054 1.00 84.31 76 GLU A C 1
ATOM 590 O O . GLU A 1 76 ? -20.409 16.589 0.497 1.00 84.31 76 GLU A O 1
ATOM 595 N N . GLN A 1 77 ? -21.380 14.559 0.744 1.00 84.25 77 GLN A N 1
ATOM 596 C CA . GLN A 1 77 ? -21.097 14.369 2.168 1.00 84.25 77 GLN A CA 1
ATOM 597 C C . GLN A 1 77 ? -20.067 13.269 2.442 1.00 84.25 77 GLN A C 1
ATOM 599 O O . GLN A 1 77 ? -19.595 13.146 3.571 1.00 84.25 77 GLN A O 1
ATOM 604 N N . GLU A 1 78 ? -19.699 12.479 1.432 1.00 84.50 78 GLU A N 1
ATOM 605 C CA . GLU A 1 78 ? -18.843 11.313 1.609 1.00 84.50 78 GLU A CA 1
ATOM 606 C C . GLU A 1 78 ? -17.578 11.415 0.759 1.00 84.50 78 GLU A C 1
ATOM 608 O O . GLU A 1 78 ? -17.562 11.892 -0.382 1.00 84.50 78 GLU A O 1
ATOM 613 N N . GLY A 1 79 ? -16.493 10.914 1.333 1.00 86.38 79 GLY A N 1
ATOM 614 C CA . GLY A 1 79 ? -15.226 10.750 0.652 1.00 86.38 79 GLY A CA 1
ATOM 615 C C . GLY A 1 79 ? -14.583 9.437 1.061 1.00 86.38 79 GLY A C 1
ATOM 616 O O . GLY A 1 79 ? -14.774 8.957 2.178 1.00 86.38 79 GLY A O 1
ATOM 617 N N . VAL A 1 80 ? -13.821 8.864 0.142 1.00 88.00 80 VAL A N 1
ATOM 618 C CA . VAL A 1 80 ? -13.073 7.632 0.352 1.00 88.00 80 VAL A CA 1
ATOM 619 C C . VAL A 1 80 ? -11.601 7.963 0.509 1.00 88.00 80 VAL A C 1
ATOM 621 O O . VAL A 1 80 ? -11.049 8.803 -0.201 1.00 88.00 80 VAL A O 1
ATOM 624 N N . LEU A 1 81 ? -10.964 7.290 1.460 1.00 88.06 81 LEU A N 1
ATOM 625 C CA . LEU A 1 81 ? -9.540 7.413 1.698 1.00 88.06 81 LEU A CA 1
ATOM 626 C C . LEU A 1 81 ? -8.764 6.687 0.596 1.00 88.06 81 LEU A C 1
ATOM 628 O O . LEU A 1 81 ? -8.834 5.460 0.485 1.00 88.06 81 LEU A O 1
ATOM 632 N N . THR A 1 82 ? -8.016 7.451 -0.189 1.00 88.62 82 THR A N 1
ATOM 633 C CA . THR A 1 82 ? -7.137 6.947 -1.242 1.00 88.62 82 THR A CA 1
ATOM 634 C C . THR A 1 82 ? -5.679 7.193 -0.890 1.00 88.62 82 THR A C 1
ATOM 636 O O . THR A 1 82 ? -5.339 8.223 -0.302 1.00 88.62 82 THR A O 1
ATOM 639 N N . ILE A 1 83 ? -4.810 6.269 -1.278 1.00 88.31 83 ILE A N 1
ATOM 640 C CA . ILE A 1 83 ? -3.371 6.360 -1.060 1.00 88.31 83 ILE A CA 1
ATOM 641 C C . ILE A 1 83 ? -2.602 5.798 -2.257 1.00 88.31 83 ILE A C 1
ATOM 643 O O . ILE A 1 83 ? -3.074 4.881 -2.930 1.00 88.31 83 ILE A O 1
ATOM 647 N N . GLY A 1 84 ? -1.410 6.341 -2.510 1.00 85.56 84 GLY A N 1
ATOM 648 C CA . GLY A 1 84 ? -0.437 5.721 -3.404 1.00 85.56 84 GLY A CA 1
ATOM 649 C C . GLY A 1 84 ? 0.118 4.384 -2.876 1.00 85.56 84 GLY A C 1
ATOM 650 O O . GLY A 1 84 ? -0.300 3.890 -1.822 1.00 85.56 84 GLY A O 1
ATOM 651 N N . PRO A 1 85 ? 1.095 3.775 -3.569 1.00 82.94 85 PRO A N 1
ATOM 652 C CA . PRO A 1 85 ? 1.680 2.507 -3.154 1.00 82.94 85 PRO A CA 1
ATOM 653 C C . PRO A 1 85 ? 2.372 2.644 -1.793 1.00 82.94 85 PRO A C 1
ATOM 655 O O . PRO A 1 85 ? 3.313 3.422 -1.636 1.00 82.94 85 PRO A O 1
ATOM 658 N N . CYS A 1 86 ? 1.916 1.867 -0.811 1.00 85.19 86 CYS A N 1
ATOM 659 C CA . CYS A 1 86 ? 2.456 1.868 0.544 1.00 85.19 86 CYS A CA 1
ATOM 660 C C . CYS A 1 86 ? 2.572 0.428 1.052 1.00 85.19 86 CYS A C 1
ATOM 662 O O . CYS A 1 86 ? 1.571 -0.221 1.369 1.00 85.19 86 CYS A O 1
ATOM 664 N N . ASN A 1 87 ? 3.795 -0.106 1.085 1.00 85.56 87 ASN A N 1
ATOM 665 C CA . ASN A 1 87 ? 4.014 -1.506 1.446 1.00 85.56 87 ASN A CA 1
ATOM 666 C C . ASN A 1 87 ? 3.790 -1.752 2.933 1.00 85.56 87 ASN A C 1
ATOM 668 O O . ASN A 1 87 ? 3.295 -2.814 3.305 1.00 85.56 87 ASN A O 1
ATOM 672 N N . ILE A 1 88 ? 4.084 -0.763 3.773 1.00 88.06 88 ILE A N 1
ATOM 673 C CA . ILE A 1 88 ? 3.957 -0.930 5.212 1.00 88.06 88 ILE A CA 1
ATOM 674 C C . ILE A 1 88 ? 2.507 -1.104 5.683 1.00 88.06 88 ILE A C 1
ATOM 676 O O . ILE A 1 88 ? 2.243 -1.870 6.605 1.00 88.06 88 ILE A O 1
ATOM 680 N N . LEU A 1 89 ? 1.535 -0.494 4.993 1.00 88.19 89 LEU A N 1
ATOM 681 C CA . LEU A 1 89 ? 0.113 -0.687 5.297 1.00 88.19 89 LEU A CA 1
ATOM 682 C C . LEU A 1 89 ? -0.360 -2.120 5.056 1.00 88.19 89 LEU A C 1
ATOM 684 O O . LEU A 1 89 ? -1.306 -2.560 5.704 1.00 88.19 89 LEU A O 1
ATOM 688 N N . LYS A 1 90 ? 0.312 -2.868 4.172 1.00 88.00 90 LYS A N 1
ATOM 689 C CA . LYS A 1 90 ? 0.012 -4.287 3.933 1.00 88.00 90 LYS A CA 1
ATOM 690 C C . LYS A 1 90 ? 0.376 -5.167 5.133 1.00 88.00 90 LYS A C 1
ATOM 692 O O . LYS A 1 90 ? -0.074 -6.305 5.197 1.00 88.00 90 LYS A O 1
ATOM 697 N N . GLN A 1 91 ? 1.180 -4.659 6.070 1.00 89.12 91 GLN A N 1
ATOM 698 C CA . GLN A 1 91 ? 1.540 -5.371 7.298 1.00 89.12 91 GLN A CA 1
ATOM 699 C C . GLN A 1 91 ? 0.445 -5.285 8.369 1.00 89.12 91 GLN A C 1
ATOM 701 O O . GLN A 1 91 ? 0.480 -6.053 9.326 1.00 89.12 91 GLN A O 1
ATOM 706 N N . ILE A 1 92 ? -0.529 -4.378 8.223 1.00 89.38 92 ILE A N 1
ATOM 707 C CA . ILE A 1 92 ? -1.646 -4.236 9.159 1.00 89.38 92 ILE A CA 1
ATOM 708 C C . ILE A 1 92 ? -2.727 -5.264 8.784 1.00 89.38 92 ILE A C 1
ATOM 710 O O . ILE A 1 92 ? -3.378 -5.095 7.751 1.00 89.38 92 ILE A O 1
ATOM 714 N N . PRO A 1 93 ? -2.995 -6.297 9.611 1.00 83.00 93 PRO A N 1
ATOM 715 C CA . PRO A 1 93 ? -3.891 -7.402 9.238 1.00 83.00 93 PRO A CA 1
ATOM 716 C C . PRO A 1 93 ? -5.325 -6.973 8.902 1.00 83.00 93 PRO A C 1
ATOM 718 O O . PRO A 1 93 ? -6.042 -7.650 8.167 1.00 83.00 93 PRO A O 1
ATOM 721 N N . HIS A 1 94 ? -5.758 -5.845 9.459 1.00 87.50 94 HIS A N 1
ATOM 722 C CA . HIS A 1 94 ? -7.116 -5.331 9.327 1.00 87.50 94 HIS A CA 1
ATOM 723 C C . HIS A 1 94 ? -7.263 -4.238 8.261 1.00 87.50 94 HIS A C 1
ATOM 725 O O . HIS A 1 94 ? -8.314 -3.602 8.177 1.00 87.50 94 HIS A O 1
ATOM 731 N N . ILE A 1 95 ? -6.231 -4.029 7.441 1.00 90.38 95 ILE A N 1
ATOM 732 C CA . ILE A 1 95 ? -6.263 -3.139 6.284 1.00 90.38 95 ILE A CA 1
ATOM 733 C C . ILE A 1 95 ? -6.089 -3.965 5.013 1.00 90.38 95 ILE A C 1
ATOM 735 O O . ILE A 1 95 ? -5.212 -4.819 4.909 1.00 90.38 95 ILE A O 1
ATOM 739 N N . LYS A 1 96 ? -6.912 -3.671 4.010 1.00 89.94 96 LYS A N 1
ATOM 740 C CA . LYS A 1 96 ? -6.742 -4.154 2.642 1.00 89.94 96 LYS A CA 1
ATOM 741 C C . LYS A 1 96 ? -6.683 -2.968 1.693 1.00 89.94 96 LYS A C 1
ATOM 743 O O . LYS A 1 96 ? -7.553 -2.097 1.727 1.00 89.94 96 LYS A O 1
ATOM 748 N N . LEU A 1 97 ? -5.667 -2.961 0.839 1.00 90.50 97 LEU A N 1
ATOM 749 C CA . LEU A 1 97 ? -5.516 -1.983 -0.232 1.00 90.50 97 LEU A CA 1
ATOM 750 C C . LEU A 1 97 ? -6.154 -2.544 -1.501 1.00 90.50 97 LEU A C 1
ATOM 752 O O . LEU A 1 97 ? -5.734 -3.593 -1.986 1.00 90.50 97 LEU A O 1
ATOM 756 N N . ILE A 1 98 ? -7.172 -1.856 -2.011 1.00 89.81 98 ILE A N 1
ATOM 757 C CA . ILE A 1 98 ? -7.865 -2.222 -3.250 1.00 89.81 98 ILE A CA 1
ATOM 758 C C . ILE A 1 98 ? -7.418 -1.245 -4.330 1.00 89.81 98 ILE A C 1
ATOM 760 O O . ILE A 1 98 ? -7.689 -0.052 -4.221 1.00 89.81 98 ILE A O 1
ATOM 764 N N . GLU A 1 99 ? -6.714 -1.737 -5.345 1.00 89.06 99 GLU A N 1
ATOM 765 C CA . GLU A 1 99 ? -6.284 -0.910 -6.474 1.00 89.06 99 GLU A CA 1
ATOM 766 C C . GLU A 1 99 ? -7.493 -0.510 -7.326 1.00 89.06 99 GLU A C 1
ATOM 768 O O . GLU A 1 99 ? -8.265 -1.372 -7.743 1.00 89.06 99 GLU A O 1
ATOM 773 N N . ILE A 1 100 ? -7.667 0.791 -7.561 1.00 86.06 100 ILE A N 1
ATOM 774 C CA . ILE A 1 100 ? -8.765 1.342 -8.380 1.00 86.06 100 ILE A CA 1
ATOM 775 C C . ILE A 1 100 ? -8.283 1.956 -9.693 1.00 86.06 100 ILE A C 1
ATOM 777 O O . ILE A 1 100 ? -9.049 2.103 -10.641 1.00 86.06 100 ILE A O 1
ATOM 781 N N . SER A 1 101 ? -7.006 2.309 -9.752 1.00 81.44 101 SER A N 1
ATOM 782 C CA . SER A 1 101 ? -6.274 2.672 -10.958 1.00 81.44 101 SER A CA 1
ATOM 783 C C . SER A 1 101 ? -4.787 2.425 -10.687 1.00 81.44 101 SER A C 1
ATOM 785 O O . SER A 1 101 ? -4.422 2.255 -9.518 1.00 81.44 101 SER A O 1
ATOM 787 N N . PRO A 1 102 ? -3.921 2.384 -11.719 1.00 81.75 102 PRO A N 1
ATOM 788 C CA . PRO A 1 102 ? -2.506 2.109 -11.522 1.00 81.75 102 PRO A CA 1
ATOM 789 C C . PRO A 1 102 ? -1.918 2.963 -10.399 1.00 81.75 102 PRO A C 1
ATOM 791 O O . PRO A 1 102 ? -1.955 4.195 -10.456 1.00 81.75 102 PRO A O 1
ATOM 794 N N . LEU A 1 103 ? -1.389 2.289 -9.375 1.00 82.56 103 LEU A N 1
ATOM 795 C CA . LEU A 1 103 ? -0.705 2.908 -8.234 1.00 82.56 103 LEU A CA 1
ATOM 796 C C . LEU A 1 103 ? -1.611 3.757 -7.321 1.00 82.56 103 LEU A C 1
ATOM 798 O O . LEU A 1 103 ? -1.099 4.479 -6.469 1.00 82.56 103 LEU A O 1
ATOM 802 N N . HIS A 1 104 ? -2.935 3.642 -7.438 1.00 84.88 104 HIS A N 1
ATOM 803 C CA . HIS A 1 104 ? -3.903 4.305 -6.566 1.00 84.88 104 HIS A CA 1
ATOM 804 C C . HIS A 1 104 ? -4.801 3.278 -5.885 1.00 84.88 104 HIS A C 1
ATOM 806 O O . HIS A 1 104 ? -5.497 2.491 -6.531 1.00 84.88 104 HIS A O 1
ATOM 812 N N . TYR A 1 105 ? -4.822 3.324 -4.557 1.00 89.94 105 TYR A N 1
ATOM 813 C CA . TYR A 1 105 ? -5.483 2.328 -3.730 1.00 89.94 105 TYR A CA 1
ATOM 814 C C . TYR A 1 105 ? -6.530 2.966 -2.825 1.00 89.94 105 TYR A C 1
ATOM 816 O O . TYR A 1 105 ? -6.278 3.998 -2.204 1.00 89.94 105 TYR A O 1
ATOM 824 N N . ILE A 1 106 ? -7.681 2.314 -2.689 1.00 90.88 106 ILE A N 1
ATOM 825 C CA . ILE A 1 106 ? -8.635 2.564 -1.608 1.00 90.88 106 ILE A CA 1
ATOM 826 C C . ILE A 1 106 ? -8.215 1.753 -0.385 1.00 90.88 106 ILE A C 1
ATOM 828 O O . ILE A 1 106 ? -7.882 0.568 -0.486 1.00 90.88 106 ILE A O 1
ATOM 832 N N . VAL A 1 107 ? -8.284 2.382 0.787 1.00 89.62 107 VAL A N 1
ATOM 833 C CA . VAL A 1 107 ? -8.101 1.702 2.072 1.00 89.62 107 VAL A CA 1
ATOM 834 C C . VAL A 1 107 ? -9.435 1.108 2.519 1.00 89.62 107 VAL A C 1
ATOM 836 O O . VAL A 1 107 ? -10.404 1.829 2.747 1.00 89.62 107 VAL A O 1
ATOM 839 N N . SER A 1 108 ? -9.480 -0.211 2.673 1.00 90.19 108 SER A N 1
ATOM 840 C CA . SER A 1 108 ? -10.647 -0.946 3.165 1.00 90.19 108 SER A CA 1
ATOM 841 C C . SER A 1 108 ? -10.304 -1.740 4.425 1.00 90.19 108 SER A C 1
ATOM 843 O O . SER A 1 108 ? -9.140 -2.053 4.679 1.00 90.19 108 SER A O 1
ATOM 845 N N . LYS A 1 109 ? -11.326 -2.073 5.217 1.00 90.69 109 LYS A N 1
ATOM 846 C CA . LYS A 1 109 ? -11.208 -2.915 6.412 1.00 90.69 109 LYS A CA 1
ATOM 847 C C . LYS A 1 109 ? -12.193 -4.085 6.335 1.00 90.69 109 LYS A C 1
ATOM 849 O O . LYS A 1 109 ? -13.274 -3.908 5.769 1.00 90.69 109 LYS A O 1
ATOM 854 N N . PRO A 1 110 ? -11.875 -5.256 6.908 1.00 86.94 110 PRO A N 1
ATOM 855 C CA . PRO A 1 110 ? -12.839 -6.340 7.050 1.00 86.94 110 PRO A CA 1
ATOM 856 C C . PRO A 1 110 ? -14.097 -5.920 7.826 1.00 86.94 110 PRO A C 1
ATOM 858 O O . PRO A 1 110 ? -14.089 -4.984 8.637 1.00 86.94 110 PRO A O 1
ATOM 861 N N . VAL A 1 111 ? -15.188 -6.653 7.602 1.00 84.94 111 VAL A N 1
ATOM 862 C CA . VAL A 1 111 ? -16.400 -6.537 8.423 1.00 84.94 111 VAL A CA 1
ATOM 863 C C . VAL A 1 111 ? -16.052 -6.877 9.877 1.00 84.94 111 VAL A C 1
ATOM 865 O O . VAL A 1 111 ? -15.247 -7.769 10.136 1.00 84.94 111 VAL A O 1
ATOM 868 N N . GLY A 1 112 ? -16.617 -6.133 10.829 1.00 86.12 112 GLY A N 1
ATOM 869 C CA . GLY A 1 112 ? -16.350 -6.310 12.261 1.00 86.12 112 GLY A CA 1
ATOM 870 C C . GLY A 1 112 ? -15.067 -5.645 12.776 1.00 86.12 112 GLY A C 1
ATOM 871 O O . GLY A 1 112 ? -14.928 -5.469 13.981 1.00 86.12 112 GLY A O 1
ATOM 872 N N . THR A 1 113 ? -14.159 -5.196 11.904 1.00 89.62 113 THR A N 1
ATOM 873 C CA . THR A 1 113 ? -13.011 -4.377 12.326 1.00 89.62 113 THR A CA 1
ATOM 874 C C . THR A 1 113 ? -13.480 -2.980 12.731 1.00 89.62 113 THR A C 1
ATOM 876 O O . THR A 1 113 ? -14.150 -2.306 11.942 1.00 89.62 113 THR A O 1
ATOM 879 N N . THR A 1 114 ? -13.099 -2.510 13.919 1.00 89.56 114 THR A N 1
ATOM 880 C CA . THR A 1 114 ? -13.368 -1.130 14.355 1.00 89.56 114 THR A CA 1
ATOM 881 C C . THR A 1 114 ? -12.231 -0.183 13.960 1.00 89.56 114 THR A C 1
ATOM 883 O O . THR A 1 114 ? -11.117 -0.615 13.654 1.00 89.56 114 THR A O 1
ATOM 886 N N . PHE A 1 115 ? -12.494 1.125 13.950 1.00 88.69 115 PHE A N 1
ATOM 887 C CA . PHE A 1 115 ? -11.454 2.112 13.642 1.00 88.69 115 PHE A CA 1
ATOM 888 C C . PHE A 1 115 ? -10.371 2.163 14.731 1.00 88.69 115 PHE A C 1
ATOM 890 O O . PHE A 1 115 ? -9.209 2.402 14.421 1.00 88.69 115 PHE A O 1
ATOM 897 N N . GLU A 1 116 ? -10.717 1.853 15.980 1.00 89.75 116 GLU A N 1
ATOM 898 C CA . GLU A 1 116 ? -9.786 1.766 17.110 1.00 89.75 116 GLU A CA 1
ATOM 899 C C . GLU A 1 116 ? -8.764 0.646 16.910 1.00 89.75 116 GLU A C 1
ATOM 901 O O . GLU A 1 116 ? -7.578 0.862 17.137 1.00 89.75 116 GLU A O 1
ATOM 906 N N . MET A 1 117 ? -9.193 -0.525 16.421 1.00 91.69 117 MET A N 1
ATOM 907 C CA . MET A 1 117 ? -8.272 -1.626 16.105 1.00 91.69 117 MET A CA 1
ATOM 908 C C . MET A 1 117 ? -7.243 -1.208 15.050 1.00 91.69 117 MET A C 1
ATOM 910 O O . MET A 1 117 ? -6.072 -1.572 15.137 1.00 91.69 117 MET A O 1
ATOM 914 N N . ILE A 1 118 ? -7.677 -0.424 14.060 1.00 91.25 118 ILE A N 1
ATOM 915 C CA . ILE A 1 118 ? -6.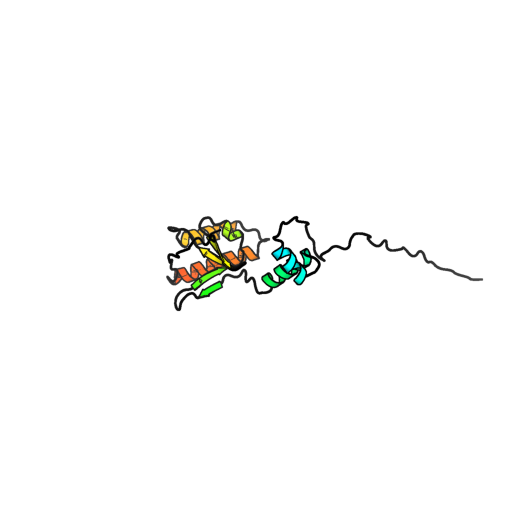797 0.103 13.015 1.00 91.25 118 ILE A CA 1
ATOM 916 C C . ILE A 1 118 ? -5.830 1.137 13.600 1.00 91.25 118 ILE A C 1
ATOM 918 O O . ILE A 1 118 ? -4.639 1.085 13.310 1.00 91.25 118 ILE A O 1
ATOM 922 N N . GLU A 1 119 ? -6.313 2.058 14.438 1.00 91.19 119 GLU A N 1
ATOM 923 C CA . GLU A 1 119 ? -5.457 3.049 15.097 1.00 91.19 119 GLU A CA 1
ATOM 924 C C . GLU A 1 119 ? -4.385 2.399 15.979 1.00 91.19 119 GLU A C 1
ATOM 926 O O . GLU A 1 119 ? -3.233 2.830 15.926 1.00 91.19 119 GLU A O 1
ATOM 931 N N . ILE A 1 120 ? -4.740 1.362 16.744 1.00 93.06 120 ILE A N 1
ATOM 932 C CA . ILE A 1 120 ? -3.794 0.593 17.565 1.00 93.06 120 ILE A CA 1
ATOM 933 C C . ILE A 1 120 ? -2.742 -0.064 16.670 1.00 93.06 120 ILE A C 1
ATOM 935 O O . ILE A 1 120 ? -1.552 0.143 16.881 1.00 93.06 120 ILE A O 1
ATOM 939 N N . ALA A 1 121 ? -3.161 -0.753 15.605 1.00 93.06 121 ALA A N 1
ATOM 940 C CA . ALA A 1 121 ? -2.222 -1.396 14.691 1.00 93.06 121 ALA A CA 1
ATOM 941 C C . ALA A 1 121 ? -1.265 -0.396 14.012 1.00 93.06 121 ALA A 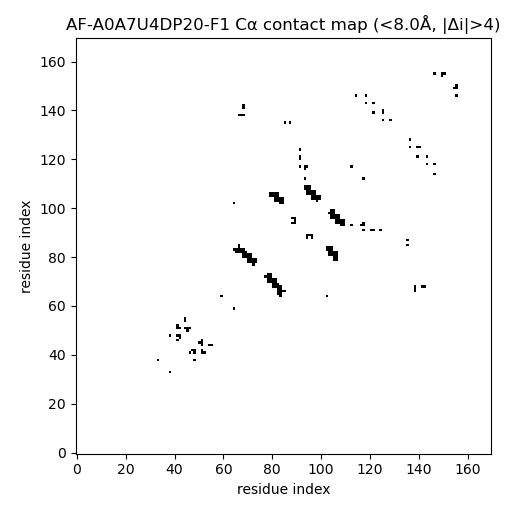C 1
ATOM 943 O O . ALA A 1 121 ? -0.106 -0.721 13.768 1.00 93.06 121 ALA A O 1
ATOM 944 N N . ILE A 1 122 ? -1.721 0.830 13.723 1.00 92.62 122 ILE A N 1
ATOM 945 C CA . ILE A 1 122 ? -0.861 1.902 13.200 1.00 92.62 122 ILE A CA 1
ATOM 946 C C . ILE A 1 122 ? 0.157 2.363 14.250 1.00 92.62 122 ILE A C 1
ATOM 948 O O . ILE A 1 122 ? 1.302 2.634 13.893 1.00 92.62 122 ILE A O 1
ATOM 952 N N . ILE A 1 123 ? -0.237 2.473 15.522 1.00 92.75 123 ILE A N 1
ATOM 953 C CA . ILE A 1 123 ? 0.675 2.834 16.618 1.00 92.75 123 ILE A CA 1
ATOM 954 C C . ILE A 1 123 ? 1.757 1.761 16.769 1.00 92.75 123 ILE A C 1
ATOM 956 O O . ILE A 1 123 ? 2.938 2.094 16.701 1.00 92.75 123 ILE A O 1
ATOM 960 N N . ASP A 1 124 ? 1.364 0.490 16.846 1.00 92.75 124 ASP A N 1
ATOM 961 C CA . ASP A 1 124 ? 2.294 -0.638 16.972 1.00 92.75 124 ASP A CA 1
ATOM 962 C C . ASP A 1 124 ? 3.286 -0.706 15.800 1.00 92.75 124 ASP A C 1
ATOM 964 O O . ASP A 1 124 ? 4.437 -1.113 15.953 1.00 92.75 124 ASP A O 1
ATOM 968 N N . LEU A 1 125 ? 2.837 -0.331 14.600 1.00 92.12 125 LEU A N 1
ATOM 969 C CA . LEU A 1 125 ? 3.670 -0.291 13.403 1.00 92.12 125 LEU A CA 1
ATOM 970 C C . LEU A 1 125 ? 4.638 0.902 13.426 1.00 92.12 125 LEU A C 1
ATOM 972 O O . LEU A 1 125 ? 5.807 0.746 13.085 1.00 92.12 125 LEU A O 1
ATOM 976 N N . LEU A 1 126 ? 4.176 2.078 13.865 1.00 92.12 126 LEU A N 1
ATOM 977 C CA . LEU A 1 126 ? 5.010 3.275 14.020 1.00 92.12 126 LEU A CA 1
ATOM 978 C C . LEU A 1 126 ? 6.156 3.069 15.017 1.00 92.12 126 LEU A C 1
ATOM 980 O O . LEU A 1 126 ? 7.218 3.657 14.831 1.00 92.12 126 LEU A O 1
ATOM 984 N N . GLU A 1 127 ? 5.957 2.242 16.043 1.00 91.12 127 GLU A N 1
ATOM 985 C CA . GLU A 1 127 ? 6.997 1.882 17.016 1.00 91.12 127 GLU A CA 1
ATOM 986 C C . GLU A 1 127 ? 8.073 0.953 16.436 1.00 91.12 127 GLU A C 1
ATOM 988 O O . GLU A 1 127 ? 9.203 0.941 16.920 1.00 91.12 127 GLU A O 1
ATOM 993 N N . LYS A 1 128 ? 7.743 0.186 15.391 1.00 89.62 128 LYS A N 1
ATOM 994 C CA . LYS A 1 128 ? 8.651 -0.785 14.753 1.00 89.62 128 LYS A CA 1
ATOM 995 C C . LYS A 1 128 ? 9.434 -0.209 13.576 1.00 89.62 128 LYS A C 1
ATOM 997 O O . LYS A 1 128 ? 10.400 -0.825 13.134 1.00 89.62 128 LYS A O 1
ATOM 1002 N N . ILE A 1 129 ? 9.000 0.930 13.047 1.00 87.94 129 ILE A N 1
ATOM 1003 C CA . ILE A 1 129 ? 9.612 1.573 11.884 1.00 87.94 129 ILE A CA 1
ATOM 1004 C C . ILE A 1 129 ? 10.958 2.187 12.235 1.00 87.94 129 ILE A C 1
ATOM 1006 O O . ILE A 1 129 ? 11.054 3.033 13.128 1.00 87.94 129 ILE A O 1
ATOM 1010 N N . GLY A 1 130 ? 11.973 1.803 11.462 1.00 85.50 130 GLY A N 1
ATOM 1011 C CA . GLY A 1 130 ? 13.283 2.436 11.483 1.00 85.50 130 GLY A CA 1
ATOM 1012 C C . GLY A 1 130 ? 13.254 3.848 10.894 1.00 85.50 130 GLY A C 1
ATOM 1013 O O . GLY A 1 130 ? 12.359 4.232 10.138 1.00 85.50 130 GLY A O 1
ATOM 1014 N N . ASP A 1 131 ? 14.254 4.653 11.242 1.00 81.88 131 ASP A N 1
ATOM 1015 C CA . ASP A 1 131 ? 14.365 6.029 10.743 1.00 81.88 131 ASP A CA 1
ATOM 1016 C C . ASP A 1 131 ? 14.748 6.111 9.251 1.00 81.88 131 ASP A C 1
ATOM 1018 O O . ASP A 1 131 ? 14.614 7.166 8.634 1.00 81.88 131 ASP A O 1
ATOM 1022 N N . ASP A 1 132 ? 15.160 4.996 8.646 1.00 85.38 132 ASP A N 1
ATOM 1023 C CA . ASP A 1 132 ? 15.413 4.847 7.211 1.00 85.38 132 ASP A CA 1
ATOM 1024 C C . ASP A 1 132 ? 14.128 4.849 6.361 1.00 85.38 132 ASP A C 1
ATOM 1026 O O . ASP A 1 132 ? 14.182 5.105 5.158 1.00 85.38 132 ASP A O 1
ATOM 1030 N N . GLN A 1 133 ? 12.959 4.650 6.978 1.00 84.50 133 GLN A N 1
ATOM 1031 C CA . GLN A 1 133 ? 11.650 4.620 6.312 1.00 84.50 133 GLN A CA 1
ATOM 1032 C C . GLN A 1 133 ? 10.826 5.894 6.584 1.00 84.50 133 GLN A C 1
ATOM 1034 O O . GLN A 1 133 ? 9.623 5.835 6.856 1.00 84.50 133 GLN A O 1
ATOM 1039 N N . ALA A 1 134 ? 11.462 7.069 6.515 1.00 84.88 134 ALA A N 1
ATOM 1040 C CA . ALA A 1 134 ? 10.843 8.355 6.857 1.00 84.88 134 ALA A CA 1
ATOM 1041 C C . ALA A 1 134 ? 9.526 8.641 6.099 1.00 84.88 134 ALA A C 1
ATOM 1043 O O . ALA A 1 134 ? 8.558 9.096 6.708 1.00 84.88 134 ALA A O 1
ATOM 1044 N N . GLU A 1 135 ? 9.456 8.320 4.801 1.00 83.06 135 GLU A N 1
ATOM 1045 C CA . GLU A 1 135 ? 8.237 8.501 3.993 1.00 83.06 135 GLU A CA 1
ATOM 1046 C C . GLU A 1 135 ? 7.073 7.628 4.490 1.00 83.06 135 GLU A C 1
ATOM 1048 O O . GLU A 1 135 ? 5.938 8.087 4.622 1.00 83.06 135 GLU A O 1
ATOM 1053 N N . GLU A 1 136 ? 7.341 6.356 4.794 1.00 86.12 136 GLU A N 1
ATOM 1054 C CA . GLU A 1 136 ? 6.318 5.422 5.275 1.00 86.12 136 GLU A CA 1
ATOM 1055 C C . GLU A 1 136 ? 5.835 5.807 6.679 1.00 86.12 136 GLU A C 1
ATOM 1057 O O . GLU A 1 136 ? 4.635 5.761 6.970 1.00 86.12 136 GLU A O 1
ATOM 1062 N N . LYS A 1 137 ? 6.758 6.274 7.526 1.00 89.31 137 LYS A N 1
ATOM 1063 C CA . LYS A 1 137 ? 6.455 6.838 8.845 1.00 89.31 137 LYS A CA 1
ATOM 1064 C C . LYS A 1 137 ? 5.512 8.036 8.727 1.00 89.31 137 LYS A C 1
ATOM 1066 O O . LYS A 1 137 ? 4.518 8.113 9.451 1.00 89.31 137 LYS A O 1
ATOM 1071 N N . GLU A 1 138 ? 5.782 8.948 7.794 1.00 88.12 138 GLU A N 1
ATOM 1072 C CA . GLU A 1 138 ? 4.942 10.124 7.552 1.00 88.12 138 GLU A CA 1
ATOM 1073 C C . GLU A 1 138 ? 3.519 9.733 7.127 1.00 88.12 138 GLU A C 1
ATOM 1075 O O . GLU A 1 138 ? 2.539 10.274 7.651 1.00 88.12 138 GLU A O 1
ATOM 1080 N N . ILE A 1 139 ? 3.385 8.751 6.233 1.00 88.19 139 ILE A N 1
ATOM 1081 C CA . ILE A 1 139 ? 2.087 8.224 5.793 1.00 88.19 139 ILE A CA 1
ATOM 1082 C C . ILE A 1 139 ? 1.260 7.731 6.984 1.00 88.19 139 ILE A C 1
ATOM 1084 O O . ILE A 1 139 ? 0.101 8.121 7.136 1.00 88.19 139 ILE A O 1
ATOM 1088 N N . LEU A 1 140 ? 1.843 6.904 7.851 1.00 90.50 140 LEU A N 1
ATOM 1089 C CA . LEU A 1 140 ? 1.143 6.354 9.014 1.00 90.50 140 LEU A CA 1
ATOM 1090 C C . LEU A 1 140 ? 0.752 7.434 10.021 1.00 90.50 140 LEU A C 1
ATOM 1092 O O . LEU A 1 140 ? -0.367 7.422 10.542 1.00 90.50 140 LEU A O 1
ATOM 1096 N N . VAL A 1 141 ? 1.638 8.408 10.255 1.00 91.25 141 VAL A N 1
ATOM 1097 C CA . VAL A 1 141 ? 1.334 9.586 11.076 1.00 91.25 141 VAL A CA 1
ATOM 1098 C C . VAL A 1 141 ? 0.140 10.344 10.498 1.00 91.25 141 VAL A C 1
ATOM 1100 O O . VAL A 1 141 ? -0.759 10.738 11.245 1.00 91.25 141 VAL A O 1
ATOM 1103 N N . ASN A 1 142 ? 0.098 10.527 9.179 1.00 89.94 142 ASN A N 1
ATOM 1104 C CA . ASN A 1 142 ? -1.004 11.203 8.510 1.00 89.94 142 ASN A CA 1
ATOM 1105 C C . ASN A 1 142 ? -2.305 10.403 8.629 1.00 89.94 142 ASN A C 1
ATOM 1107 O O . ASN A 1 142 ? -3.309 10.970 9.056 1.00 89.94 142 ASN A O 1
ATOM 1111 N N . ILE A 1 143 ? -2.298 9.094 8.370 1.00 89.50 143 ILE A N 1
ATOM 1112 C CA . ILE A 1 143 ? -3.491 8.244 8.525 1.00 89.50 143 ILE A CA 1
ATOM 1113 C C . ILE A 1 143 ? -4.029 8.327 9.950 1.00 89.50 143 ILE A C 1
ATOM 1115 O O . ILE A 1 143 ? -5.214 8.599 10.140 1.00 89.50 143 ILE A O 1
ATOM 1119 N N . ARG A 1 144 ? -3.163 8.191 10.959 1.00 90.75 144 ARG A N 1
ATOM 1120 C CA . ARG A 1 144 ? -3.557 8.312 12.366 1.00 90.75 144 ARG A CA 1
ATOM 1121 C C . ARG A 1 144 ? -4.175 9.677 12.675 1.00 90.75 144 ARG A C 1
ATOM 1123 O O . ARG A 1 144 ? -5.193 9.743 13.361 1.00 90.75 144 ARG A O 1
ATOM 1130 N N . LYS A 1 145 ? -3.594 10.772 12.167 1.00 90.00 145 LYS A N 1
ATOM 1131 C CA . LYS A 1 145 ? -4.154 12.127 12.323 1.00 90.00 145 LYS A CA 1
ATOM 1132 C C . LYS A 1 145 ? -5.542 12.241 11.689 1.00 90.00 145 LYS A C 1
ATOM 1134 O O . LYS A 1 145 ? -6.430 12.836 12.298 1.00 90.00 145 LYS A O 1
ATOM 1139 N N . TYR A 1 146 ? -5.738 11.675 10.498 1.00 88.12 146 TYR A N 1
ATOM 1140 C CA . TYR A 1 146 ? -7.035 11.673 9.821 1.00 88.12 146 TYR A CA 1
ATOM 1141 C C . TYR A 1 146 ? -8.074 10.851 10.587 1.00 88.12 146 TYR A C 1
ATOM 1143 O O . TYR A 1 146 ? -9.146 11.377 10.881 1.00 88.12 146 TYR A O 1
ATOM 1151 N N . LEU A 1 147 ? -7.752 9.617 10.985 1.00 88.44 147 LEU A N 1
ATOM 1152 C CA . LEU A 1 147 ? -8.661 8.776 11.772 1.00 88.44 147 LEU A CA 1
ATOM 1153 C C . LEU A 1 147 ? -9.072 9.471 13.074 1.00 88.44 147 LEU A C 1
ATOM 1155 O O . LEU A 1 147 ? -10.265 9.658 13.309 1.00 88.44 147 LEU A O 1
ATOM 1159 N N . LYS A 1 148 ? -8.102 9.998 13.835 1.00 89.56 148 LYS A N 1
ATOM 1160 C CA . LYS A 1 148 ? -8.366 10.735 15.076 1.00 89.56 148 LYS A CA 1
ATOM 1161 C C . LYS A 1 148 ? -9.298 11.931 14.852 1.00 89.56 148 LYS A C 1
ATOM 1163 O O . LYS A 1 148 ? -10.310 12.055 15.538 1.00 89.56 148 LYS A O 1
ATOM 1168 N N . LYS A 1 149 ? -8.989 12.788 13.870 1.00 88.50 149 LYS A N 1
ATOM 1169 C CA . LYS A 1 149 ? -9.779 13.992 13.551 1.00 88.50 149 LYS A CA 1
ATOM 1170 C C . LYS A 1 149 ? -11.221 13.653 13.172 1.00 88.50 149 LYS A C 1
ATOM 1172 O O . LYS A 1 149 ? -12.139 14.383 13.538 1.00 88.50 149 LYS A O 1
ATOM 1177 N N . HIS A 1 150 ? -11.425 12.590 12.397 1.00 86.06 150 HIS A N 1
ATOM 1178 C CA . HIS A 1 150 ? -12.759 12.184 11.962 1.00 86.06 150 HIS A CA 1
ATOM 1179 C C . HIS A 1 150 ? -13.521 11.429 13.059 1.00 86.06 150 HIS A C 1
ATOM 1181 O O . HIS A 1 150 ? -14.737 11.591 13.150 1.00 86.06 150 HIS A O 1
ATOM 1187 N N . ARG A 1 151 ? -12.831 10.694 13.941 1.00 85.69 151 ARG A N 1
ATOM 1188 C CA . ARG A 1 151 ? -13.431 10.078 15.132 1.00 85.69 151 ARG A CA 1
ATOM 1189 C C . ARG A 1 151 ? -13.942 11.127 16.115 1.00 85.69 151 ARG A C 1
ATOM 1191 O O . ARG A 1 151 ? -15.088 11.045 16.531 1.00 85.69 151 ARG A O 1
ATOM 1198 N N . GLU A 1 152 ? -13.140 12.148 16.427 1.00 87.75 152 GLU A N 1
ATOM 1199 C CA . GLU A 1 152 ? -13.535 13.252 17.327 1.00 87.75 152 GLU A CA 1
ATOM 1200 C C . GLU A 1 152 ? -14.790 13.996 16.843 1.00 87.75 152 GLU A C 1
ATOM 1202 O O . GLU A 1 152 ? -15.524 14.574 17.640 1.00 87.75 152 GLU A O 1
ATOM 1207 N N . LYS A 1 153 ? -15.054 13.962 15.534 1.00 88.06 153 LYS A N 1
ATOM 1208 C CA . LYS A 1 153 ? -16.218 14.586 14.898 1.00 88.06 153 LYS A CA 1
ATOM 1209 C C . LYS A 1 153 ? -17.385 13.627 14.650 1.00 88.06 153 LYS A C 1
ATOM 1211 O O . LYS A 1 153 ? -18.349 14.041 14.017 1.00 88.06 153 LYS A O 1
ATOM 1216 N N . ASN A 1 154 ? -17.294 12.363 15.076 1.00 81.00 154 ASN A N 1
ATOM 1217 C CA . ASN A 1 154 ? -18.243 11.297 14.721 1.00 81.00 154 ASN A CA 1
ATOM 1218 C C . ASN A 1 154 ? -18.518 11.208 13.202 1.00 81.00 154 ASN A C 1
ATOM 1220 O O . ASN A 1 154 ? -19.623 10.898 12.769 1.00 81.00 154 ASN A O 1
ATOM 1224 N N . ALA A 1 155 ? -17.500 11.496 12.385 1.00 83.12 155 ALA A N 1
ATOM 1225 C CA . ALA A 1 155 ? -17.590 11.582 10.927 1.00 83.12 155 ALA A CA 1
ATOM 1226 C C . ALA A 1 155 ? -17.043 10.332 10.211 1.00 83.12 155 ALA A C 1
ATOM 1228 O O . ALA A 1 155 ? -16.920 10.327 8.988 1.00 83.12 155 ALA A O 1
ATOM 1229 N N . LEU A 1 156 ? -16.663 9.290 10.958 1.00 83.38 156 LEU A N 1
ATOM 1230 C CA . LEU A 1 156 ? -16.244 8.009 10.395 1.00 83.38 156 LEU A CA 1
ATOM 1231 C C . LEU A 1 156 ? -17.472 7.140 10.130 1.00 83.38 156 LEU A C 1
ATOM 1233 O O . LEU A 1 156 ? -18.202 6.780 11.050 1.00 83.38 156 LEU A O 1
ATOM 1237 N N . GLN A 1 157 ? -17.678 6.786 8.866 1.00 83.25 157 GLN A N 1
ATOM 1238 C CA . GLN A 1 157 ? -18.781 5.940 8.429 1.00 83.25 157 GLN A CA 1
ATOM 1239 C C . GLN A 1 157 ? -18.237 4.716 7.695 1.00 83.25 157 GLN A C 1
ATOM 1241 O O . GLN A 1 157 ? -17.197 4.773 7.041 1.00 83.25 157 GLN A O 1
ATOM 1246 N N . THR A 1 158 ? -18.938 3.591 7.824 1.00 83.56 158 THR A N 1
ATOM 1247 C CA . THR A 1 158 ? -18.685 2.393 7.017 1.00 83.56 158 THR A CA 1
ATOM 1248 C C . THR A 1 158 ? -19.855 2.214 6.058 1.00 83.56 158 THR A C 1
ATOM 1250 O O . THR A 1 158 ? -21.010 2.303 6.470 1.00 83.56 158 THR A O 1
ATOM 1253 N N . ARG A 1 159 ? -19.551 1.961 4.786 1.00 83.31 159 ARG A N 1
ATOM 1254 C CA . ARG A 1 159 ? -20.517 1.574 3.755 1.00 83.31 159 ARG A CA 1
ATOM 1255 C C . ARG A 1 159 ? -20.134 0.204 3.214 1.00 83.31 159 ARG A C 1
ATOM 1257 O O . ARG A 1 159 ? -18.948 -0.117 3.137 1.00 83.31 159 ARG A O 1
ATOM 1264 N N . GLU A 1 160 ? -21.132 -0.585 2.844 1.00 85.62 160 GLU A N 1
ATOM 1265 C CA . GLU A 1 160 ? -20.919 -1.821 2.098 1.00 85.62 160 GLU A CA 1
ATOM 1266 C C . GLU A 1 160 ? -20.750 -1.474 0.616 1.00 85.62 160 GLU A C 1
ATOM 1268 O O . GLU A 1 160 ? -21.530 -0.701 0.061 1.00 85.62 160 GLU A O 1
ATOM 1273 N N . ILE A 1 161 ? -19.701 -2.007 -0.009 1.00 84.31 161 ILE A N 1
ATOM 1274 C CA . ILE A 1 161 ? -19.397 -1.796 -1.427 1.00 84.31 161 ILE A CA 1
ATOM 1275 C C . ILE A 1 161 ? -19.552 -3.141 -2.132 1.00 84.31 161 ILE A C 1
ATOM 1277 O O . ILE A 1 161 ? -18.953 -4.132 -1.714 1.00 84.31 161 ILE A O 1
ATOM 1281 N N . ILE A 1 162 ? -20.347 -3.166 -3.201 1.00 84.69 162 ILE A N 1
ATOM 1282 C CA . ILE A 1 162 ? -20.541 -4.353 -4.037 1.00 84.69 162 ILE A CA 1
ATOM 1283 C C . ILE A 1 162 ? -19.435 -4.388 -5.091 1.00 84.69 162 ILE A C 1
ATOM 1285 O O . ILE A 1 162 ? -19.234 -3.419 -5.821 1.00 84.69 162 ILE A O 1
ATOM 1289 N N . LEU A 1 163 ? -18.728 -5.514 -5.171 1.00 83.19 163 LEU A N 1
ATOM 1290 C CA . LEU A 1 163 ? -17.684 -5.766 -6.160 1.00 83.19 163 LEU A CA 1
ATOM 1291 C C . LEU A 1 163 ? -18.118 -6.930 -7.052 1.00 83.19 163 LEU A C 1
ATOM 1293 O O . LEU A 1 163 ? -18.589 -7.951 -6.552 1.00 83.19 163 LEU A O 1
ATOM 1297 N N . PHE A 1 164 ? -17.929 -6.786 -8.361 1.00 84.75 164 PHE A N 1
ATOM 1298 C CA . PHE A 1 164 ? -18.157 -7.853 -9.332 1.00 84.75 164 PHE A CA 1
ATOM 1299 C C . PHE A 1 164 ? -16.821 -8.458 -9.754 1.00 84.75 164 PHE A C 1
ATOM 1301 O O . PHE A 1 164 ? -15.829 -7.742 -9.899 1.00 84.75 164 PHE A O 1
ATOM 1308 N N . ASN A 1 165 ? -16.791 -9.775 -9.960 1.00 83.75 165 ASN A N 1
ATOM 1309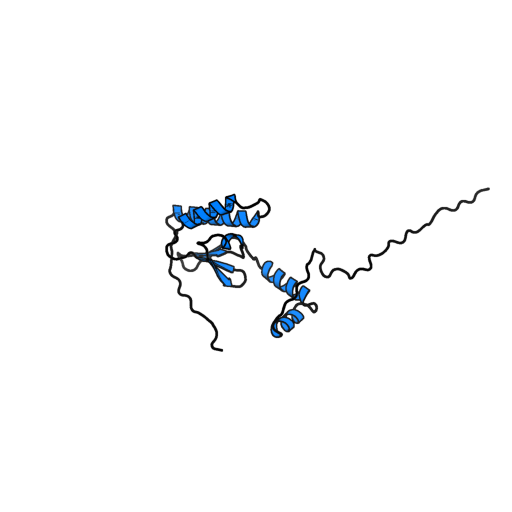 C CA . ASN A 1 165 ? -15.646 -10.410 -10.597 1.00 83.75 165 ASN A CA 1
ATOM 1310 C C . ASN A 1 165 ? -15.731 -10.148 -12.105 1.00 83.75 165 ASN A C 1
ATOM 1312 O O . ASN A 1 165 ? -16.689 -10.567 -12.747 1.00 83.75 165 ASN A O 1
ATOM 1316 N N . VAL A 1 166 ? -14.740 -9.441 -12.641 1.00 80.62 166 VAL A N 1
ATOM 1317 C CA . VAL A 1 166 ? -14.622 -9.129 -14.069 1.00 80.62 166 VAL A CA 1
ATOM 1318 C C . VAL A 1 166 ? -13.514 -10.003 -14.657 1.00 80.62 166 VAL A C 1
ATOM 1320 O O . VAL A 1 166 ? -12.509 -9.516 -15.161 1.00 80.62 166 VAL A O 1
ATOM 1323 N N . GLN A 1 167 ? -13.632 -11.319 -14.498 1.00 71.44 167 GLN A N 1
ATOM 1324 C CA . GLN A 1 167 ? -12.900 -12.235 -15.365 1.00 71.44 167 GLN A CA 1
ATOM 1325 C C . GLN A 1 167 ? -13.686 -12.284 -16.672 1.00 71.44 167 GLN A C 1
ATOM 1327 O O . GLN A 1 167 ? -14.819 -12.757 -16.679 1.00 71.44 167 GLN A O 1
ATOM 1332 N N . GLU A 1 168 ? -13.118 -11.693 -17.726 1.00 60.59 168 GLU A N 1
ATOM 1333 C CA . GLU A 1 168 ? -13.674 -11.729 -19.080 1.00 60.59 168 GLU A CA 1
ATOM 1334 C C . GLU A 1 168 ? -14.042 -13.175 -19.439 1.00 60.59 168 GLU A C 1
ATOM 1336 O O . GLU A 1 168 ? -13.239 -14.092 -19.239 1.00 60.59 168 GLU A O 1
ATOM 1341 N N . GLU A 1 169 ? -15.272 -13.371 -19.925 1.00 49.44 169 GLU A N 1
ATOM 1342 C CA . GLU A 1 169 ? -15.657 -14.583 -20.646 1.00 49.44 169 GLU A CA 1
ATOM 1343 C C . GLU A 1 169 ? -14.597 -14.821 -21.730 1.00 49.44 169 GLU A C 1
ATOM 1345 O O . GLU A 1 169 ? -14.387 -13.967 -22.593 1.00 49.44 169 GLU A O 1
ATOM 1350 N N . ALA A 1 170 ? -13.863 -15.927 -21.587 1.00 45.69 170 ALA A N 1
ATOM 1351 C CA . ALA A 1 170 ? -12.785 -16.327 -22.486 1.00 45.69 170 ALA A CA 1
ATOM 1352 C C . ALA A 1 170 ? -13.284 -16.594 -23.912 1.00 45.69 170 ALA A C 1
ATOM 1354 O O . ALA A 1 170 ? -14.408 -17.130 -24.055 1.00 45.69 170 ALA A O 1
#

Sequence (170 aa):
MKIDKISMSTSAKRSNLGRKPKFQEPSSSITITLPDRILQQLNMVDADRAKGIVKCVENTLSNEIDKKLKILKISEQEGVLTIGPCNILKQIPHIKLIEISPLHYIVSKPVGTTFEMIEIAIIDLLEKIGDDQAEEKEILVNIRKYLKKHREKNALQTREIILFNVQEEA

Foldseek 3Di:
DDDDDDDDPPPPPDDPPDDPDPDPDDDDDDDDDDPVVVVVVLCVQPVPSVVSVVVVVCVVVVVDQVQAWDWDDPDPQHTFIKGFDAPLQVVLPQWDWDDPDVRITTTDGDPPDDLVSVLVSLVVSLVVDDPVPVVNNVRSVNVNVVSVVCVVVVNDDDDDDDDDDPPDPD

pLDDT: mean 81.18, std 15.85, range [31.58, 96.94]

Mean predicted aligned error: 12.35 Å